Protein AF-A0A934NL70-F1 (afdb_monomer_lite)

InterPro domains:
  IPR036374 Oxidoreductase, molybdopterin-binding domain superfamily [SSF56524] (1-69)

Radius of gyration: 12.75 Å; chains: 1; bounding box: 28×33×29 Å

Structure (mmCIF, N/CA/C/O backbone):
data_AF-A0A934NL70-F1
#
_entry.id   AF-A0A934NL70-F1
#
loop_
_atom_site.group_PDB
_atom_site.id
_atom_site.type_symbol
_atom_site.label_atom_id
_atom_site.label_alt_id
_atom_site.label_comp_id
_atom_site.label_asym_id
_atom_site.label_entity_id
_atom_site.label_seq_id
_atom_site.pdbx_PDB_ins_code
_atom_site.Cartn_x
_atom_site.Cartn_y
_atom_site.Cartn_z
_atom_site.occupancy
_atom_site.B_iso_or_equiv
_atom_site.auth_seq_id
_atom_site.auth_comp_id
_atom_site.auth_asym_id
_atom_site.auth_atom_id
_atom_site.pdbx_PDB_model_num
ATOM 1 N N . VAL A 1 1 ? -2.915 5.274 13.120 1.00 91.06 1 VAL A N 1
ATOM 2 C CA . VAL A 1 1 ? -1.903 4.203 12.936 1.00 91.06 1 VAL A CA 1
ATOM 3 C C . VAL A 1 1 ? -2.532 3.072 12.146 1.00 91.06 1 VAL A C 1
ATOM 5 O O . VAL A 1 1 ? -3.658 2.705 12.456 1.00 91.06 1 VAL A O 1
ATOM 8 N N . PHE A 1 2 ? -1.845 2.539 11.139 1.00 94.88 2 PHE A N 1
ATOM 9 C CA . PHE A 1 2 ? -2.328 1.406 10.345 1.00 9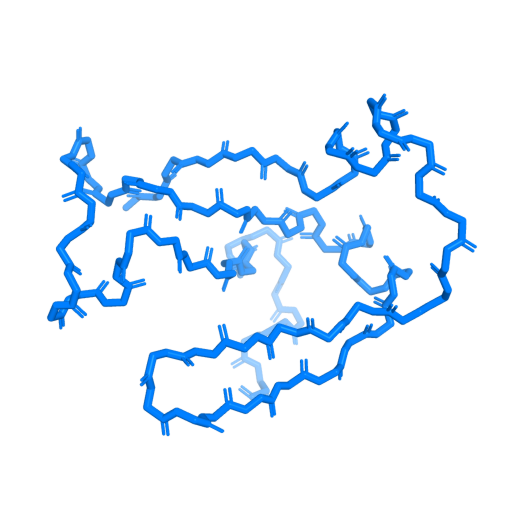4.88 2 PHE A CA 1
ATOM 10 C C . PHE A 1 2 ? -1.530 0.144 10.670 1.00 94.88 2 PHE A C 1
ATOM 12 O O . PHE A 1 2 ? -0.347 0.224 10.998 1.00 94.88 2 PHE A O 1
ATOM 19 N N . THR A 1 3 ? -2.171 -1.018 10.573 1.00 95.94 3 THR A N 1
ATOM 20 C CA . THR A 1 3 ? -1.503 -2.322 10.679 1.00 95.94 3 THR A CA 1
ATOM 21 C C . THR A 1 3 ? -1.826 -3.149 9.446 1.00 95.94 3 THR A C 1
ATOM 23 O O . THR A 1 3 ? -2.979 -3.230 9.018 1.00 95.94 3 THR A O 1
ATOM 26 N N . GLY A 1 4 ? -0.790 -3.750 8.872 1.00 95.94 4 GLY A N 1
ATOM 27 C CA . GLY A 1 4 ? -0.858 -4.435 7.593 1.00 95.94 4 GLY A CA 1
ATOM 28 C C . GLY A 1 4 ? 0.355 -5.312 7.342 1.00 95.94 4 GLY A C 1
ATOM 29 O O . GLY A 1 4 ? 1.233 -5.434 8.197 1.00 95.94 4 GLY A O 1
ATOM 30 N N . VAL A 1 5 ? 0.392 -5.904 6.154 1.00 96.69 5 VAL A N 1
ATOM 31 C CA . VAL A 1 5 ? 1.549 -6.653 5.650 1.00 96.69 5 VAL A CA 1
ATOM 32 C C . VAL A 1 5 ? 2.257 -5.802 4.602 1.00 96.69 5 VAL A C 1
ATOM 34 O O . VAL A 1 5 ? 1.597 -5.215 3.746 1.00 96.69 5 VAL A O 1
ATOM 37 N N . GLU A 1 6 ? 3.586 -5.723 4.654 1.00 96.50 6 GLU A N 1
ATOM 38 C CA . GLU A 1 6 ? 4.356 -5.052 3.603 1.00 96.50 6 GLU A CA 1
ATOM 39 C C . GLU A 1 6 ? 4.190 -5.776 2.261 1.00 96.50 6 GLU A C 1
ATOM 41 O O . GLU A 1 6 ? 4.278 -7.006 2.181 1.00 96.50 6 GLU A O 1
ATOM 46 N N . PHE A 1 7 ? 4.020 -5.004 1.187 1.00 96.12 7 PHE A N 1
ATOM 47 C CA . PHE A 1 7 ? 3.908 -5.528 -0.172 1.00 96.12 7 PHE A CA 1
ATOM 48 C C . PHE A 1 7 ? 5.088 -6.437 -0.539 1.00 96.12 7 PHE A C 1
ATOM 50 O O . PHE A 1 7 ? 4.889 -7.504 -1.108 1.00 96.12 7 PHE A O 1
ATOM 57 N N . THR A 1 8 ? 6.309 -6.052 -0.167 1.00 95.38 8 THR A N 1
ATOM 58 C CA . THR A 1 8 ? 7.540 -6.824 -0.409 1.00 95.38 8 THR A CA 1
ATOM 59 C C . THR A 1 8 ? 7.498 -8.213 0.228 1.00 95.38 8 THR A C 1
ATOM 61 O O . THR A 1 8 ? 7.969 -9.179 -0.372 1.00 95.38 8 THR A O 1
ATOM 64 N N . SER A 1 9 ? 6.905 -8.331 1.419 1.00 96.62 9 SER A N 1
ATOM 65 C CA . SER A 1 9 ? 6.757 -9.608 2.120 1.00 96.62 9 SER A CA 1
ATOM 66 C C . SER A 1 9 ? 5.759 -10.511 1.400 1.00 96.62 9 SER A C 1
ATOM 68 O O . SER A 1 9 ? 6.071 -11.671 1.149 1.00 96.62 9 SER A O 1
ATOM 70 N N . LEU A 1 10 ? 4.608 -9.968 0.980 1.00 94.44 10 LEU A N 1
ATOM 71 C CA . LEU A 1 10 ? 3.640 -10.707 0.158 1.00 94.44 10 LEU A CA 1
ATOM 72 C C . LEU A 1 10 ? 4.246 -11.122 -1.187 1.00 94.44 10 LEU A C 1
ATOM 74 O O . LEU A 1 10 ? 4.117 -12.271 -1.600 1.00 94.44 10 LEU A O 1
ATOM 78 N N . ALA A 1 11 ? 4.941 -10.205 -1.860 1.00 94.31 11 ALA A N 1
ATOM 79 C CA . ALA A 1 11 ? 5.552 -10.465 -3.154 1.00 94.31 11 ALA A CA 1
ATOM 80 C C . ALA A 1 11 ? 6.577 -11.600 -3.087 1.00 94.31 11 ALA A C 1
ATOM 82 O O . ALA A 1 11 ? 6.599 -12.461 -3.964 1.00 94.31 11 ALA A O 1
ATOM 83 N N . LYS A 1 12 ? 7.387 -11.628 -2.025 1.00 95.94 12 LYS A N 1
ATOM 84 C CA . LYS A 1 12 ? 8.360 -12.693 -1.789 1.00 95.94 12 LYS A CA 1
ATOM 85 C C . LYS A 1 12 ? 7.687 -14.029 -1.475 1.00 95.94 12 LYS A C 1
ATOM 87 O O . LYS A 1 12 ? 8.070 -15.030 -2.072 1.00 95.94 12 LYS A O 1
ATOM 92 N N . GLU A 1 13 ? 6.714 -14.039 -0.566 1.00 97.06 13 GLU A N 1
ATOM 93 C CA . GLU A 1 13 ? 6.024 -15.261 -0.125 1.00 97.06 13 GLU A CA 1
ATOM 94 C C . GLU A 1 13 ? 5.322 -15.973 -1.288 1.00 97.06 13 GLU A C 1
ATOM 96 O O . GLU A 1 13 ? 5.428 -17.186 -1.442 1.00 97.06 13 GLU A O 1
ATOM 101 N N . TYR A 1 14 ? 4.660 -15.205 -2.155 1.00 95.25 14 TYR A N 1
ATOM 102 C CA . TYR A 1 14 ? 3.903 -15.739 -3.288 1.00 95.25 14 TYR A CA 1
ATOM 103 C C . TYR A 1 14 ? 4.688 -15.756 -4.609 1.00 95.25 14 TYR A C 1
ATOM 105 O O . TYR A 1 14 ? 4.120 -16.082 -5.650 1.00 95.25 14 TYR A O 1
ATOM 113 N N . GLY A 1 15 ? 5.979 -15.404 -4.595 1.00 94.50 15 GLY A N 1
ATOM 114 C CA . GLY A 1 15 ? 6.835 -15.429 -5.786 1.00 94.50 15 GLY A CA 1
ATOM 115 C C . GLY A 1 15 ? 6.351 -14.519 -6.922 1.00 94.50 15 GLY A C 1
ATOM 116 O O . GLY A 1 15 ? 6.397 -14.911 -8.087 1.00 94.50 15 GLY A O 1
ATOM 117 N N . LEU A 1 16 ? 5.858 -13.318 -6.604 1.00 93.31 16 LEU A N 1
ATOM 118 C CA . LEU A 1 16 ? 5.344 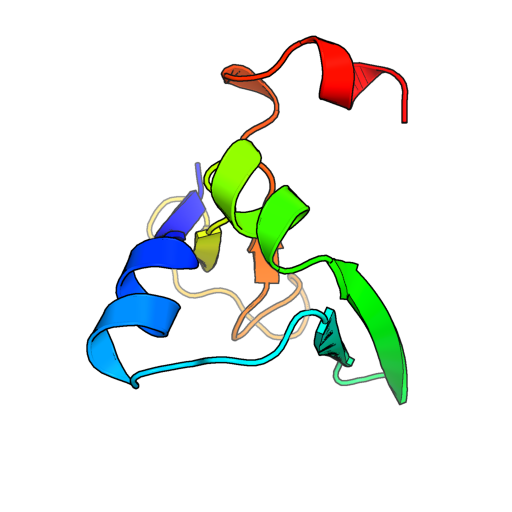-12.377 -7.601 1.00 93.31 16 LEU A CA 1
ATOM 119 C C . LEU A 1 16 ? 6.483 -11.835 -8.480 1.00 93.31 16 LEU A C 1
ATOM 121 O O . LEU A 1 16 ? 7.451 -11.266 -7.982 1.00 93.31 16 LEU A O 1
ATOM 125 N N . THR A 1 17 ? 6.342 -11.970 -9.799 1.00 92.38 17 THR A N 1
ATOM 126 C CA . THR A 1 17 ? 7.354 -11.561 -10.797 1.00 92.38 17 THR A CA 1
ATOM 127 C C . THR A 1 17 ? 6.893 -10.431 -11.720 1.00 92.38 17 THR A C 1
ATOM 129 O O . THR A 1 17 ? 7.635 -9.998 -12.600 1.00 92.38 17 THR A O 1
ATOM 132 N N . GLY A 1 18 ? 5.661 -9.948 -11.546 1.00 93.69 18 GLY A N 1
ATOM 133 C CA . GLY A 1 18 ? 5.087 -8.892 -12.374 1.00 93.69 18 GLY A CA 1
ATOM 134 C C . GLY A 1 18 ? 5.671 -7.509 -12.072 1.00 93.69 18 GLY A C 1
ATOM 135 O O . GLY A 1 18 ? 5.945 -7.168 -10.925 1.00 93.69 18 GLY A O 1
ATOM 136 N N . ASN A 1 19 ? 5.791 -6.677 -13.109 1.00 95.25 19 ASN A N 1
ATOM 137 C CA . ASN A 1 19 ? 6.290 -5.302 -12.977 1.00 95.25 19 ASN A CA 1
ATOM 138 C C . ASN A 1 19 ? 5.216 -4.302 -12.530 1.00 95.25 19 ASN A C 1
ATOM 140 O O . ASN A 1 19 ? 5.556 -3.216 -12.067 1.00 95.25 19 ASN A O 1
ATOM 144 N N . ASN A 1 20 ? 3.936 -4.650 -12.674 1.00 96.25 20 ASN A N 1
ATOM 145 C CA . ASN A 1 20 ? 2.805 -3.806 -12.303 1.00 96.25 20 ASN A CA 1
ATOM 146 C C . ASN A 1 20 ? 1.835 -4.578 -11.415 1.00 96.25 20 ASN A C 1
ATOM 148 O O . ASN A 1 20 ? 1.568 -5.756 -11.648 1.00 96.25 20 ASN A O 1
ATOM 152 N N . VAL A 1 21 ? 1.273 -3.875 -10.440 1.00 95.00 21 VAL A N 1
ATOM 153 C CA . VAL A 1 21 ? 0.199 -4.346 -9.573 1.00 95.00 21 VAL A CA 1
ATOM 154 C C . VAL A 1 21 ? -1.033 -3.519 -9.882 1.00 95.00 21 VAL A C 1
ATOM 156 O O . VAL A 1 21 ? -0.991 -2.293 -9.810 1.00 95.00 21 VAL A O 1
ATOM 159 N N . ARG A 1 22 ? -2.134 -4.190 -10.221 1.00 95.31 22 ARG A N 1
ATOM 160 C CA . ARG A 1 22 ? -3.436 -3.549 -10.387 1.00 95.31 22 ARG A CA 1
ATOM 161 C C . ARG A 1 22 ? -4.305 -3.863 -9.180 1.00 95.31 22 ARG A C 1
ATOM 163 O O . ARG A 1 22 ? -4.601 -5.026 -8.921 1.00 95.31 22 ARG A O 1
ATOM 170 N N . ALA A 1 23 ? -4.689 -2.823 -8.456 1.00 93.44 23 ALA A N 1
ATOM 171 C CA . ALA A 1 23 ? -5.625 -2.897 -7.349 1.00 93.44 23 ALA A CA 1
ATOM 172 C C . ALA A 1 23 ? -7.039 -2.593 -7.847 1.00 93.44 23 ALA A C 1
ATOM 174 O O . ALA A 1 23 ? -7.217 -1.724 -8.702 1.00 93.44 23 ALA A O 1
ATOM 175 N N . PHE A 1 24 ? -8.020 -3.300 -7.296 1.00 92.44 24 PHE A N 1
ATOM 176 C CA . PHE A 1 24 ? -9.440 -3.106 -7.562 1.00 92.44 24 PHE A CA 1
ATOM 177 C C . PHE A 1 24 ? -10.129 -2.813 -6.233 1.00 92.44 24 PHE A C 1
ATOM 179 O O . PHE A 1 24 ? -9.904 -3.528 -5.254 1.00 92.44 24 PHE A O 1
ATOM 186 N N . ALA A 1 25 ? -10.916 -1.748 -6.198 1.00 90.44 25 ALA A N 1
ATOM 187 C CA . ALA A 1 25 ? -11.750 -1.376 -5.070 1.00 90.44 25 ALA A CA 1
ATOM 188 C C . ALA A 1 25 ? -13.179 -1.905 -5.266 1.00 90.44 25 ALA A C 1
ATOM 190 O O . ALA A 1 25 ? -13.526 -2.445 -6.317 1.00 90.44 25 ALA A O 1
ATOM 191 N N . TRP A 1 26 ? -13.998 -1.784 -4.222 1.00 87.81 26 TRP A N 1
ATOM 192 C CA . TRP A 1 26 ? -15.367 -2.304 -4.212 1.00 87.81 26 TRP A CA 1
ATOM 193 C C . TRP A 1 26 ? -16.331 -1.503 -5.104 1.00 87.81 26 TRP A C 1
ATOM 195 O O . TRP A 1 26 ? -17.365 -2.027 -5.501 1.00 87.81 26 TRP A O 1
ATOM 205 N N . ASP A 1 27 ? -15.995 -0.250 -5.409 1.00 87.75 27 ASP A N 1
ATOM 206 C CA . ASP A 1 27 ? -16.761 0.703 -6.218 1.00 87.75 27 ASP A CA 1
ATOM 207 C C . ASP A 1 27 ? -16.338 0.694 -7.700 1.00 87.75 27 ASP A C 1
ATOM 209 O O . ASP A 1 27 ? -16.460 1.700 -8.397 1.00 87.75 27 ASP A O 1
ATOM 213 N N . ASP A 1 28 ? -15.792 -0.432 -8.171 1.00 87.88 28 ASP A N 1
ATOM 214 C CA . ASP A 1 28 ? -15.229 -0.631 -9.514 1.00 87.88 28 ASP A CA 1
ATOM 215 C C . ASP A 1 28 ? -14.053 0.297 -9.875 1.00 87.88 28 ASP A C 1
ATOM 217 O O . ASP A 1 28 ? -13.533 0.258 -10.999 1.00 87.88 28 ASP A O 1
ATOM 221 N N . TYR A 1 29 ? -13.551 1.094 -8.927 1.00 90.00 29 TYR A N 1
ATOM 222 C CA . TYR A 1 29 ? -12.319 1.837 -9.128 1.00 90.00 29 TYR A CA 1
ATOM 223 C C . TYR A 1 29 ? -11.131 0.875 -9.218 1.00 90.00 29 TYR A C 1
ATOM 225 O O . TYR A 1 29 ? -11.010 -0.096 -8.468 1.00 90.00 29 TYR A O 1
ATOM 233 N N . SER A 1 30 ? -10.205 1.149 -10.137 1.00 94.19 30 SER A N 1
ATOM 234 C CA . SER A 1 30 ? -8.957 0.394 -10.219 1.00 94.19 30 SER A CA 1
ATOM 235 C C . SER A 1 30 ? -7.775 1.310 -10.461 1.00 94.19 30 SER A C 1
ATOM 237 O O . SER A 1 30 ? -7.872 2.292 -11.196 1.00 94.19 30 SER A O 1
ATOM 239 N N . TYR A 1 31 ? -6.642 0.954 -9.868 1.00 93.31 31 TYR A N 1
ATOM 240 C CA . TYR A 1 31 ? -5.408 1.715 -9.982 1.00 93.31 31 TYR A CA 1
ATOM 241 C C . TYR A 1 31 ? -4.235 0.774 -10.235 1.00 93.31 31 TYR A C 1
ATOM 243 O O . TYR A 1 31 ? -4.137 -0.289 -9.621 1.00 93.31 31 TYR A O 1
ATOM 251 N N . SER A 1 32 ? -3.368 1.141 -11.177 1.00 95.81 32 SER A N 1
ATOM 252 C CA . SER A 1 32 ? -2.184 0.353 -11.534 1.00 95.81 32 SER A CA 1
ATOM 253 C C . SER A 1 32 ? -0.929 1.075 -11.071 1.00 95.81 32 SER A C 1
ATOM 255 O O . SER A 1 32 ? -0.749 2.248 -11.381 1.00 95.81 32 SER A O 1
ATOM 257 N N . MET A 1 33 ? -0.065 0.364 -10.350 1.00 95.50 33 MET A N 1
ATOM 258 C CA . MET A 1 33 ? 1.178 0.890 -9.784 1.00 95.50 33 MET A CA 1
ATOM 259 C C . MET A 1 33 ? 2.357 0.008 -10.193 1.00 95.50 33 MET A C 1
ATOM 261 O O . MET A 1 33 ? 2.212 -1.220 -10.216 1.00 95.50 33 MET A O 1
ATOM 265 N N . PRO A 1 34 ? 3.545 0.580 -10.438 1.00 96.56 34 PRO A N 1
ATOM 266 C CA . PRO A 1 34 ? 4.761 -0.204 -10.586 1.00 96.56 34 PRO A CA 1
ATOM 267 C C . PRO A 1 34 ? 5.085 -0.974 -9.295 1.00 96.56 34 PRO A C 1
ATOM 269 O O . PRO A 1 34 ? 5.161 -0.394 -8.212 1.00 96.56 34 PRO A O 1
ATOM 272 N N . ALA A 1 35 ? 5.376 -2.272 -9.392 1.00 95.75 35 ALA A N 1
ATOM 273 C CA . ALA A 1 35 ? 5.786 -3.087 -8.240 1.00 95.75 35 ALA A CA 1
ATOM 274 C C . ALA A 1 35 ? 7.074 -2.554 -7.573 1.00 95.75 35 ALA A C 1
ATOM 276 O O . ALA A 1 35 ? 7.261 -2.666 -6.357 1.00 95.75 35 ALA A O 1
ATOM 277 N N . ALA A 1 36 ? 7.948 -1.924 -8.365 1.00 95.25 36 ALA A N 1
ATOM 278 C CA . ALA A 1 36 ? 9.153 -1.260 -7.878 1.00 95.25 36 ALA A CA 1
ATOM 279 C C . ALA A 1 36 ? 8.838 -0.057 -6.972 1.00 95.25 36 ALA A C 1
ATOM 281 O O . ALA A 1 36 ? 9.535 0.157 -5.982 1.00 95.25 36 ALA A O 1
ATOM 282 N N . GLU A 1 37 ? 7.779 0.699 -7.270 1.00 94.88 37 GLU A N 1
ATOM 283 C CA . GLU A 1 37 ? 7.331 1.826 -6.447 1.00 94.88 37 GLU A CA 1
ATOM 284 C C . GLU A 1 37 ? 6.819 1.335 -5.089 1.00 94.88 37 GLU A C 1
ATOM 286 O O . GLU A 1 37 ? 7.272 1.804 -4.045 1.00 94.88 37 GLU A O 1
ATOM 291 N N . LEU A 1 38 ? 5.947 0.323 -5.107 1.00 95.19 38 LEU A N 1
ATOM 292 C CA . LEU A 1 38 ? 5.411 -0.305 -3.898 1.00 95.19 38 LEU A CA 1
ATOM 293 C C . LEU A 1 38 ? 6.526 -0.832 -2.985 1.00 95.19 38 LEU A C 1
ATOM 295 O O . LEU A 1 38 ? 6.471 -0.679 -1.764 1.00 95.19 38 LEU A O 1
ATOM 299 N N . SER A 1 39 ? 7.566 -1.409 -3.592 1.00 93.88 39 SER A N 1
ATOM 300 C CA . SER A 1 39 ? 8.747 -1.901 -2.879 1.00 93.88 39 SER A CA 1
ATOM 301 C C . SER A 1 39 ? 9.605 -0.764 -2.318 1.00 93.88 39 SER A C 1
ATOM 303 O O . SER A 1 39 ? 10.040 -0.833 -1.170 1.00 93.88 39 SER A O 1
ATOM 305 N N . LYS A 1 40 ? 9.824 0.301 -3.101 1.00 94.44 40 LYS A N 1
ATOM 306 C CA . LYS A 1 40 ? 10.617 1.476 -2.707 1.00 94.44 40 LYS A CA 1
ATOM 307 C C . LYS A 1 40 ? 10.041 2.160 -1.467 1.00 94.44 40 LYS A C 1
ATOM 309 O O . LYS A 1 40 ? 10.792 2.505 -0.555 1.00 94.44 40 LYS A O 1
ATOM 314 N N . TYR A 1 41 ? 8.723 2.343 -1.442 1.00 95.12 41 TYR A N 1
ATOM 315 C CA . TYR A 1 41 ? 8.026 3.069 -0.380 1.00 95.12 41 TYR A CA 1
ATOM 316 C C . TYR A 1 41 ? 7.540 2.182 0.765 1.00 95.12 41 TYR A C 1
ATOM 318 O O . TYR A 1 41 ? 6.849 2.678 1.647 1.00 95.12 41 TYR A O 1
ATOM 326 N N . LYS A 1 42 ? 7.889 0.886 0.769 1.00 94.44 42 LYS A N 1
ATOM 327 C CA . LYS A 1 42 ? 7.447 -0.078 1.792 1.00 94.44 42 LYS A CA 1
ATOM 328 C C . LYS A 1 42 ? 5.939 -0.007 2.031 1.00 94.44 42 LYS A C 1
ATOM 330 O O . LYS A 1 42 ? 5.464 0.091 3.162 1.00 94.44 42 LYS A O 1
ATOM 335 N N . VAL A 1 43 ? 5.189 -0.004 0.935 1.00 96.56 43 VAL A N 1
ATOM 336 C CA . VAL A 1 43 ? 3.732 0.088 0.979 1.00 96.56 43 VAL A CA 1
ATOM 337 C C . VAL A 1 43 ? 3.166 -1.088 1.763 1.00 96.56 43 VAL A C 1
ATOM 339 O O . VAL A 1 43 ? 3.610 -2.227 1.594 1.00 96.56 43 VAL A O 1
ATOM 342 N N . ILE A 1 44 ? 2.173 -0.814 2.606 1.00 96.44 44 ILE A N 1
ATOM 343 C CA . ILE A 1 44 ? 1.482 -1.840 3.385 1.00 96.44 44 ILE A CA 1
ATOM 344 C C . ILE A 1 44 ? 0.077 -2.073 2.839 1.00 96.44 44 ILE A C 1
ATOM 346 O O . ILE A 1 44 ? -0.629 -1.138 2.460 1.00 96.44 44 ILE A O 1
ATOM 350 N N . ILE A 1 45 ? -0.339 -3.334 2.848 1.00 96.00 45 ILE A N 1
ATOM 351 C CA . ILE A 1 45 ? -1.724 -3.744 2.654 1.00 96.00 45 ILE A CA 1
ATOM 352 C C . ILE A 1 45 ? -2.329 -3.792 4.057 1.00 96.00 45 ILE A C 1
ATOM 354 O O . ILE A 1 45 ? -2.126 -4.751 4.808 1.00 96.00 45 ILE A O 1
ATOM 358 N N . ALA A 1 46 ? -2.969 -2.694 4.452 1.00 97.06 46 ALA A N 1
ATOM 359 C CA . ALA A 1 46 ? -3.524 -2.495 5.783 1.00 97.06 46 ALA A CA 1
ATOM 360 C C . ALA A 1 46 ? -4.892 -3.164 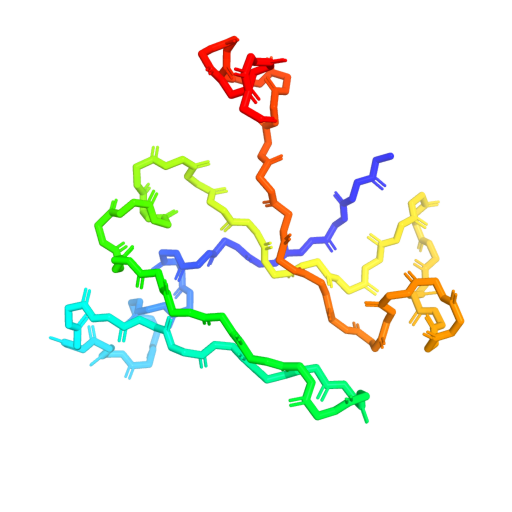5.914 1.00 97.06 46 ALA A C 1
ATOM 362 O O . ALA A 1 46 ? -5.719 -3.044 5.019 1.00 97.06 46 ALA A O 1
ATOM 363 N N . TYR A 1 47 ? -5.122 -3.827 7.046 1.00 95.88 47 TYR A N 1
ATOM 364 C CA . TYR A 1 47 ? -6.409 -4.438 7.410 1.00 95.88 47 TYR A CA 1
ATOM 365 C C . TYR A 1 47 ? -6.930 -3.955 8.773 1.00 95.88 47 TYR A C 1
ATOM 367 O O . TYR A 1 47 ? -8.041 -4.293 9.180 1.00 95.88 47 TYR A O 1
ATOM 375 N N . LYS A 1 48 ? -6.128 -3.162 9.497 1.00 96.69 48 LYS A N 1
ATOM 376 C CA . LYS A 1 48 ? -6.535 -2.487 10.731 1.00 96.69 48 LYS A CA 1
ATOM 377 C C . LYS A 1 48 ? -6.155 -1.017 10.723 1.00 96.69 48 LYS A C 1
ATOM 379 O O . LYS A 1 48 ? -5.075 -0.641 10.256 1.00 96.69 48 LYS A O 1
ATOM 384 N N . LYS A 1 49 ? -6.996 -0.220 11.373 1.00 95.12 49 LYS A N 1
ATOM 385 C CA . LYS A 1 49 ? -6.776 1.193 11.671 1.00 95.12 49 LYS A CA 1
ATOM 386 C C . LYS A 1 49 ? -6.986 1.392 13.167 1.00 95.12 49 LYS A C 1
ATOM 388 O O . LYS A 1 49 ? -7.999 1.001 13.723 1.00 95.12 49 LYS A O 1
ATOM 393 N N . ASN A 1 50 ? -5.983 1.954 13.835 1.00 94.94 50 ASN A N 1
ATOM 394 C CA . ASN A 1 50 ? -5.973 2.186 15.284 1.00 94.94 50 ASN A CA 1
ATOM 395 C C . ASN A 1 50 ? -6.268 0.926 16.129 1.00 94.94 50 ASN A C 1
ATOM 397 O O . ASN A 1 50 ? -6.831 1.021 17.212 1.00 94.94 50 ASN A O 1
ATOM 401 N N . GLY A 1 51 ? -5.846 -0.250 15.650 1.00 95.81 51 GLY A N 1
ATOM 402 C CA . GLY A 1 51 ? -5.998 -1.530 16.354 1.00 95.81 51 GLY A CA 1
ATOM 403 C C . GLY A 1 51 ? -7.276 -2.305 16.017 1.00 95.81 51 GLY A C 1
ATOM 404 O O . GLY A 1 51 ? -7.314 -3.516 16.247 1.00 95.81 51 GLY A O 1
ATOM 405 N N . GLU A 1 52 ? -8.260 -1.658 15.397 1.00 95.81 52 GLU A N 1
ATOM 406 C CA . GLU A 1 52 ? -9.538 -2.255 15.001 1.00 95.81 52 GLU A CA 1
ATOM 407 C C . GLU A 1 52 ? -9.534 -2.645 13.520 1.00 95.81 52 GLU A C 1
ATOM 409 O O . GLU A 1 52 ? -8.806 -2.051 12.720 1.00 95.81 52 GLU A O 1
ATOM 414 N N . LEU A 1 53 ? -10.296 -3.685 13.162 1.00 96.31 53 LEU A N 1
ATOM 415 C CA . LEU A 1 53 ? -10.457 -4.097 11.764 1.00 96.31 53 LEU A CA 1
ATOM 416 C C . LEU A 1 53 ? -11.150 -2.988 10.974 1.00 96.31 53 LEU A C 1
ATOM 418 O O . LEU A 1 53 ? -12.057 -2.340 11.483 1.00 96.31 53 LEU A O 1
ATOM 422 N N . MET A 1 54 ? -10.707 -2.776 9.737 1.00 94.75 54 MET A N 1
ATOM 423 C CA . MET A 1 54 ? -11.287 -1.748 8.876 1.00 94.75 54 MET A CA 1
ATOM 424 C C . MET A 1 54 ? -12.611 -2.230 8.280 1.00 94.75 54 MET A C 1
ATOM 426 O O . MET A 1 54 ? -12.644 -3.251 7.590 1.00 94.75 54 MET A O 1
ATOM 430 N N . ASP A 1 55 ? -13.675 -1.462 8.498 1.00 91.94 55 ASP A N 1
ATOM 431 C CA . ASP A 1 55 ? -14.963 -1.662 7.836 1.00 91.94 55 ASP A CA 1
ATOM 432 C C . ASP A 1 55 ? -14.938 -1.163 6.388 1.00 91.94 55 ASP A C 1
ATOM 434 O O . ASP A 1 55 ? -14.142 -0.301 6.015 1.00 91.94 55 ASP A O 1
ATOM 438 N N . VAL A 1 56 ? -15.862 -1.663 5.563 1.00 89.31 56 VAL A N 1
ATOM 439 C CA . VAL A 1 56 ? -15.995 -1.263 4.146 1.00 89.31 56 VAL A CA 1
ATOM 440 C C . VAL A 1 56 ? -16.222 0.246 3.993 1.00 89.31 56 VAL A C 1
ATOM 442 O O . VAL A 1 56 ? -15.690 0.865 3.073 1.00 89.31 56 VAL A O 1
ATOM 445 N N . SER A 1 57 ? -16.952 0.864 4.926 1.00 87.50 57 SER A N 1
ATOM 446 C CA . SER A 1 57 ? -17.161 2.319 4.970 1.00 87.50 57 SER A CA 1
ATOM 447 C C . SER A 1 57 ? -15.876 3.111 5.242 1.00 87.50 57 SER A C 1
ATOM 449 O O . SER A 1 57 ? -15.808 4.294 4.916 1.00 87.50 57 SER A O 1
ATOM 451 N N . GLU A 1 58 ? -14.849 2.471 5.802 1.00 85.00 58 GLU A N 1
ATOM 452 C CA . GLU A 1 58 ? -13.552 3.056 6.141 1.00 85.00 58 GLU A CA 1
ATOM 453 C C . GLU A 1 58 ? -12.411 2.513 5.265 1.00 85.00 58 GLU A C 1
ATOM 455 O O . GLU A 1 58 ? -11.280 2.372 5.732 1.00 85.00 58 GLU A O 1
ATOM 460 N N . LEU A 1 59 ? -12.680 2.237 3.982 1.00 84.56 59 LEU A N 1
ATOM 461 C CA . LEU A 1 59 ? -11.704 1.694 3.017 1.00 84.56 59 LEU A CA 1
ATOM 462 C C . LEU A 1 59 ? -11.275 0.244 3.310 1.00 84.56 59 LEU A C 1
ATOM 464 O O . LEU A 1 59 ? -10.263 -0.222 2.791 1.00 84.56 59 LEU A O 1
ATOM 468 N N . GLY A 1 60 ? -12.009 -0.465 4.164 1.00 88.62 60 GLY A N 1
ATOM 469 C CA . GLY A 1 60 ? -11.796 -1.877 4.449 1.00 88.62 60 GLY A CA 1
ATOM 470 C C . GLY A 1 60 ? -12.390 -2.810 3.385 1.00 88.62 60 GLY A C 1
ATOM 471 O O . GLY A 1 60 ? -13.081 -2.368 2.466 1.00 88.62 60 GLY A O 1
ATOM 472 N N . PRO A 1 61 ? -12.143 -4.127 3.498 1.00 91.56 61 PRO A N 1
ATOM 473 C CA . PRO A 1 61 ?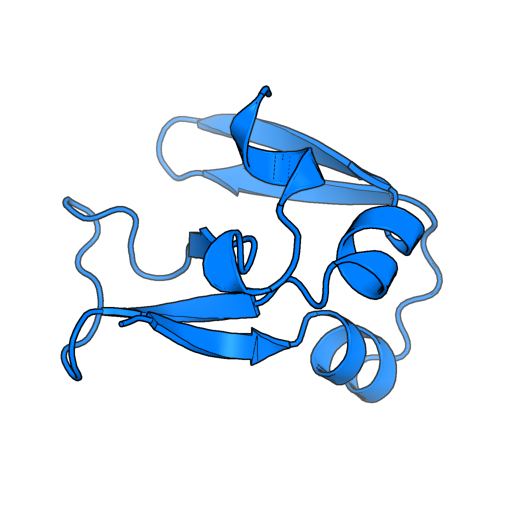 -11.328 -4.787 4.527 1.00 91.56 61 PRO A CA 1
ATOM 474 C C . PRO A 1 61 ? -9.812 -4.622 4.320 1.00 91.56 61 PRO A C 1
ATOM 476 O O . PRO A 1 61 ? -9.040 -4.923 5.228 1.00 91.56 61 PRO A O 1
ATOM 479 N N . PHE A 1 62 ? -9.386 -4.140 3.146 1.00 94.56 62 PHE A N 1
ATOM 480 C CA . PHE A 1 62 ? -7.984 -3.896 2.824 1.00 94.56 62 PHE A CA 1
ATOM 481 C C . PHE A 1 62 ? -7.792 -2.551 2.130 1.00 94.56 62 PHE A C 1
ATOM 483 O O . PHE A 1 62 ? -8.481 -2.253 1.158 1.00 94.56 62 PHE A O 1
ATOM 490 N N . ALA A 1 63 ? -6.779 -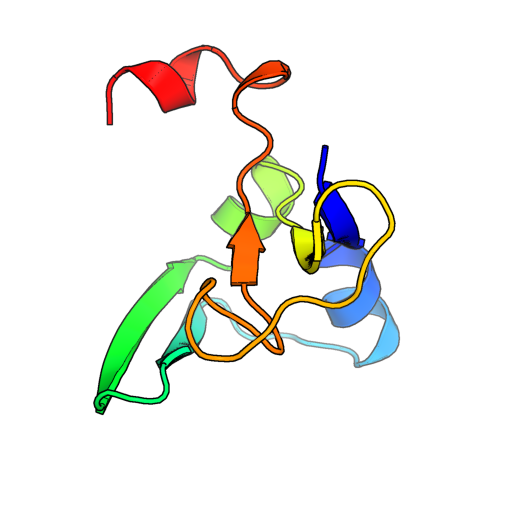1.804 2.561 1.00 94.38 63 ALA A N 1
ATOM 491 C CA . ALA A 1 63 ? -6.352 -0.567 1.920 1.00 94.38 63 ALA A CA 1
ATOM 492 C C . ALA A 1 63 ? -4.849 -0.587 1.619 1.00 94.38 63 ALA A C 1
ATOM 494 O O . ALA A 1 63 ? -4.050 -1.119 2.390 1.00 94.38 63 ALA A O 1
ATOM 495 N N . ILE A 1 64 ? -4.454 0.037 0.510 1.00 94.81 64 ILE A N 1
ATOM 496 C CA . ILE A 1 64 ? -3.048 0.259 0.159 1.00 94.81 64 ILE A CA 1
ATOM 497 C C . ILE A 1 64 ? -2.603 1.563 0.816 1.00 94.81 64 ILE A C 1
ATOM 499 O O . ILE A 1 64 ? -3.086 2.636 0.459 1.00 94.81 64 ILE A O 1
ATOM 503 N N . ILE A 1 65 ? -1.690 1.476 1.782 1.00 94.50 65 ILE A N 1
ATOM 504 C CA . ILE A 1 65 ? -1.230 2.629 2.558 1.00 94.50 65 ILE A CA 1
ATOM 505 C C . ILE A 1 65 ? 0.252 2.874 2.297 1.00 94.50 65 ILE A C 1
ATOM 507 O O . ILE A 1 65 ? 1.103 2.013 2.533 1.00 94.50 65 ILE A O 1
ATOM 511 N N . TYR A 1 66 ? 0.553 4.091 1.853 1.00 93.69 66 TYR A N 1
ATOM 512 C CA . TYR A 1 66 ? 1.915 4.593 1.750 1.00 93.69 66 TYR A CA 1
ATOM 513 C C . TYR A 1 66 ? 2.326 5.227 3.088 1.00 93.69 66 TYR A C 1
ATOM 515 O O . TYR A 1 66 ? 1.607 6.100 3.587 1.00 93.69 66 TYR A O 1
ATOM 523 N N . PRO A 1 67 ? 3.470 4.840 3.679 1.00 90.00 67 PRO A N 1
ATOM 524 C CA . PRO A 1 67 ? 3.942 5.383 4.950 1.00 90.00 67 PRO A CA 1
ATOM 525 C C . PRO A 1 67 ? 4.537 6.790 4.767 1.00 90.00 67 PRO A C 1
ATOM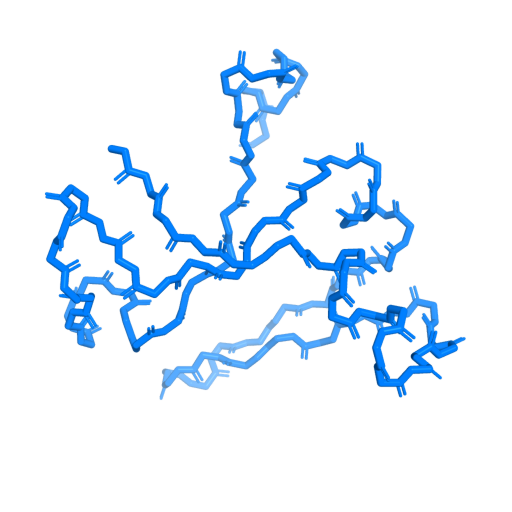 527 O O . PRO A 1 67 ? 5.750 6.979 4.820 1.00 90.00 67 PRO A O 1
ATOM 530 N N . ARG A 1 68 ? 3.679 7.795 4.548 1.00 86.88 68 ARG A N 1
ATOM 531 C CA . ARG A 1 68 ? 4.073 9.192 4.269 1.00 86.88 68 ARG A CA 1
ATOM 532 C C . ARG A 1 68 ? 4.989 9.800 5.335 1.00 86.88 68 ARG A C 1
ATOM 534 O O . ARG A 1 68 ? 5.897 10.550 4.997 1.00 86.88 68 ARG A O 1
ATOM 541 N N . ASP A 1 69 ? 4.825 9.398 6.594 1.00 85.50 69 ASP A N 1
ATOM 542 C CA . ASP A 1 69 ? 5.681 9.839 7.705 1.00 85.50 69 ASP A CA 1
ATOM 543 C C . ASP A 1 69 ? 7.161 9.459 7.508 1.00 85.50 69 ASP A C 1
ATOM 545 O O . ASP A 1 69 ? 8.050 10.120 8.035 1.00 85.50 69 ASP A O 1
ATOM 549 N N . SER A 1 70 ? 7.436 8.390 6.751 1.00 85.75 70 SER A N 1
ATOM 550 C CA . SER A 1 70 ? 8.795 7.906 6.462 1.00 85.75 70 SER A CA 1
ATOM 551 C C . SER A 1 70 ? 9.372 8.436 5.146 1.00 85.75 70 SER A C 1
ATOM 553 O O . SER A 1 70 ? 10.564 8.266 4.903 1.00 85.75 70 SER A O 1
ATOM 555 N N . TYR A 1 71 ? 8.548 9.065 4.304 1.00 86.06 71 TYR A N 1
ATOM 556 C CA . TYR A 1 71 ? 8.917 9.510 2.958 1.00 86.06 71 TYR A CA 1
ATOM 557 C C . TYR A 1 71 ? 8.326 10.900 2.691 1.00 86.06 71 TYR A C 1
ATOM 559 O O . TYR A 1 71 ? 7.240 11.009 2.111 1.00 86.06 71 TYR A O 1
ATOM 567 N N . PRO A 1 72 ? 9.016 11.976 3.120 1.00 84.44 72 PRO A N 1
ATOM 568 C CA . PRO A 1 72 ? 8.531 13.348 2.987 1.00 84.44 72 PRO A CA 1
ATOM 569 C C . PRO A 1 72 ? 8.168 13.750 1.553 1.00 84.44 72 PRO A C 1
ATOM 571 O O . PRO A 1 72 ? 7.296 14.593 1.354 1.00 84.44 72 PRO A O 1
ATOM 574 N N . GLU A 1 73 ? 8.798 13.136 0.548 1.00 85.50 73 GLU A N 1
ATOM 575 C CA . GLU A 1 73 ? 8.498 13.355 -0.867 1.00 85.50 73 GLU A CA 1
ATOM 576 C C . GLU A 1 73 ? 7.067 12.958 -1.264 1.00 85.50 73 GLU A C 1
ATOM 578 O O . GLU A 1 73 ? 6.557 13.449 -2.267 1.00 85.50 73 GLU A O 1
ATOM 583 N N . LEU A 1 74 ? 6.399 12.111 -0.474 1.00 82.12 74 LEU A N 1
ATOM 584 C CA . LEU A 1 74 ? 5.018 11.691 -0.718 1.00 82.12 74 LEU A CA 1
ATOM 585 C C . LEU A 1 74 ? 3.974 12.724 -0.271 1.00 82.12 74 LEU A C 1
ATOM 587 O O . LEU A 1 74 ? 2.786 12.532 -0.521 1.00 82.12 74 LEU A O 1
ATOM 591 N N . ASN A 1 75 ? 4.383 13.803 0.400 1.00 75.25 75 ASN A N 1
ATOM 592 C CA . ASN A 1 75 ? 3.455 14.800 0.942 1.00 75.25 75 ASN A CA 1
ATOM 593 C C . ASN A 1 75 ? 2.961 15.822 -0.093 1.00 75.25 75 ASN A C 1
ATOM 595 O O . ASN A 1 75 ? 1.998 16.532 0.181 1.00 75.25 75 ASN A O 1
ATOM 599 N N . ASN A 1 76 ? 3.590 15.883 -1.270 1.00 67.44 76 ASN A N 1
ATOM 600 C CA . ASN A 1 76 ? 3.283 16.857 -2.323 1.00 67.44 76 ASN A CA 1
ATOM 601 C C . ASN A 1 76 ? 2.616 16.219 -3.558 1.00 67.44 76 ASN A C 1
ATOM 603 O O . ASN A 1 76 ? 2.723 16.772 -4.653 1.00 67.44 76 ASN A O 1
ATOM 607 N N . ILE A 1 77 ? 1.990 15.049 -3.392 1.00 59.59 77 ILE A N 1
ATOM 608 C CA . ILE A 1 77 ? 1.330 14.280 -4.460 1.00 59.59 77 ILE A CA 1
ATOM 609 C C . ILE A 1 77 ? -0.184 14.302 -4.264 1.00 59.59 77 ILE A C 1
ATOM 611 O O . ILE A 1 77 ? -0.626 14.065 -3.112 1.00 59.59 77 ILE A O 1
#

Secondary structure (DSSP, 8-state):
-EEEEEHHHHHHHTT---SEEEEE-TTS-EEEEEHHHHHHTT-EEEEEETTEEPPGGGT-S-EEE--GGG-GGGGG-

Foldseek 3Di:
DFDFAFLVVVCVVVVPDDQKDWDAAPVRDIDIDGSVVSVVQRWGFTQDDPRHGADSVRRDNTDTDGPCVVPVVVPVD

Organism: NCBI:txid291193

Sequence (77 aa):
VFTGVEFTSLAKEYGLTGNNVRAFAWDDYSYSMPAAELSKYKVIIAYKKNGELMDVSELGPFAIIYPRDSYPELNNI

pLDDT: mean 92.03, std 6.33, range [59.59, 97.06]